Protein AF-A0A942IDX8-F1 (afdb_monomer_lite)

Structure (mmCIF, N/CA/C/O backbone):
data_AF-A0A942IDX8-F1
#
_entry.id   AF-A0A942IDX8-F1
#
loop_
_atom_site.group_PDB
_atom_site.id
_atom_site.type_symbol
_atom_site.label_atom_id
_atom_site.label_alt_id
_atom_site.label_comp_id
_atom_site.label_asym_id
_atom_site.label_entity_id
_atom_site.label_seq_id
_atom_site.pdbx_PDB_ins_code
_atom_site.Cartn_x
_atom_site.Cartn_y
_atom_site.Cartn_z
_atom_site.occupancy
_atom_site.B_iso_or_equiv
_atom_site.auth_seq_id
_atom_site.auth_comp_id
_atom_site.auth_asym_id
_atom_site.auth_atom_id
_atom_site.pdbx_PDB_model_num
ATOM 1 N N . SER A 1 1 ? 0.025 -10.299 9.422 1.00 82.50 1 SER A N 1
ATOM 2 C CA . SER A 1 1 ? 0.953 -9.167 9.184 1.00 82.50 1 SER A CA 1
ATOM 3 C C . SER A 1 1 ? 0.416 -8.338 8.017 1.00 82.50 1 SER A C 1
ATOM 5 O O . SER A 1 1 ? -0.472 -8.826 7.327 1.00 82.50 1 SER A O 1
ATOM 7 N N . PHE A 1 2 ? 0.899 -7.112 7.776 1.00 87.31 2 PHE A N 1
ATOM 8 C CA . PHE A 1 2 ? 0.564 -6.382 6.539 1.00 87.31 2 PHE A CA 1
ATOM 9 C C . PHE A 1 2 ? 0.988 -7.188 5.301 1.00 87.31 2 PHE A C 1
ATOM 11 O O . PHE A 1 2 ? 0.172 -7.387 4.410 1.00 87.31 2 PHE A O 1
ATOM 18 N N . HIS A 1 3 ? 2.204 -7.753 5.317 1.00 89.69 3 HIS A N 1
ATOM 19 C CA . HIS A 1 3 ? 2.752 -8.577 4.228 1.00 89.69 3 HIS A CA 1
ATOM 20 C C . HIS A 1 3 ? 1.817 -9.715 3.806 1.00 89.69 3 HIS A C 1
ATOM 22 O O . HIS A 1 3 ? 1.357 -9.732 2.675 1.00 89.69 3 HIS A O 1
ATOM 28 N N . SER A 1 4 ? 1.420 -10.573 4.750 1.00 93.25 4 SER A N 1
ATOM 29 C CA . SER A 1 4 ? 0.508 -11.690 4.463 1.00 93.25 4 SER A CA 1
ATOM 30 C C . SER A 1 4 ? -0.841 -11.248 3.886 1.00 93.25 4 SER A C 1
ATOM 32 O O . SER A 1 4 ? -1.509 -12.011 3.206 1.00 93.25 4 SER A O 1
ATOM 34 N N . THR A 1 5 ? -1.275 -10.031 4.216 1.00 94.19 5 THR A N 1
ATOM 35 C CA . THR A 1 5 ? -2.556 -9.495 3.754 1.00 94.19 5 THR A CA 1
ATOM 36 C C . THR A 1 5 ? -2.449 -9.004 2.317 1.00 94.19 5 THR A C 1
ATOM 38 O O . THR A 1 5 ? -3.274 -9.363 1.491 1.00 94.19 5 THR A O 1
ATOM 41 N N . VAL A 1 6 ? -1.422 -8.204 2.012 1.00 95.44 6 VAL A N 1
ATOM 42 C CA . VAL A 1 6 ? -1.216 -7.686 0.653 1.00 95.44 6 VAL A CA 1
ATOM 43 C C . VAL A 1 6 ? -0.828 -8.786 -0.332 1.00 95.44 6 VAL A C 1
ATOM 45 O O . VAL A 1 6 ? -1.209 -8.713 -1.493 1.00 95.44 6 VAL A O 1
ATOM 48 N N . GLU A 1 7 ? -0.124 -9.822 0.121 1.00 96.19 7 GLU A N 1
ATOM 49 C CA . GLU A 1 7 ? 0.124 -11.020 -0.686 1.00 96.19 7 GLU A CA 1
ATOM 50 C C . GLU A 1 7 ? -1.204 -11.665 -1.100 1.00 96.19 7 GLU A C 1
ATOM 52 O O . GLU A 1 7 ? -1.545 -11.646 -2.280 1.00 96.19 7 GLU A O 1
ATOM 57 N N . ALA A 1 8 ? -2.016 -12.084 -0.126 1.00 95.88 8 ALA A N 1
ATOM 58 C CA . ALA A 1 8 ? -3.252 -12.817 -0.387 1.00 95.88 8 ALA A CA 1
ATOM 59 C C . ALA A 1 8 ? -4.354 -11.997 -1.087 1.00 95.88 8 ALA A C 1
ATOM 61 O O . ALA A 1 8 ? -5.142 -12.551 -1.846 1.00 95.88 8 ALA A O 1
ATOM 62 N N . GLU A 1 9 ? -4.466 -10.695 -0.804 1.00 95.25 9 GLU A N 1
ATOM 63 C CA . GLU A 1 9 ? -5.568 -9.857 -1.304 1.00 95.25 9 GLU A CA 1
ATOM 64 C C . GLU A 1 9 ? -5.227 -9.093 -2.589 1.00 95.25 9 GLU A C 1
ATOM 66 O O . GLU A 1 9 ? -6.131 -8.567 -3.235 1.00 95.25 9 GLU A O 1
ATOM 71 N N . PHE A 1 10 ? -3.946 -8.992 -2.953 1.00 96.44 10 PHE A N 1
ATOM 72 C CA . PHE A 1 10 ? -3.518 -8.207 -4.108 1.00 96.44 10 PHE A CA 1
ATOM 73 C C . PHE A 1 10 ? -2.581 -8.992 -5.016 1.00 96.44 10 PHE A C 1
ATOM 75 O O . PHE A 1 10 ? -2.929 -9.241 -6.165 1.00 96.44 10 PHE A O 1
ATOM 82 N N . PHE A 1 11 ? -1.415 -9.409 -4.524 1.00 95.69 11 PHE A N 1
ATOM 83 C CA . PHE A 1 11 ? -0.413 -10.039 -5.388 1.00 95.69 11 PHE A CA 1
ATOM 84 C C . PHE A 1 11 ? -0.817 -11.431 -5.887 1.00 95.69 11 PHE A C 1
ATOM 86 O O . PHE A 1 11 ? -0.488 -11.770 -7.019 1.00 95.69 11 PHE A O 1
ATOM 93 N N . ASP A 1 12 ? -1.551 -12.202 -5.085 1.00 96.50 12 ASP A N 1
ATOM 94 C CA . ASP A 1 12 ? -2.001 -13.549 -5.457 1.00 96.50 12 ASP A CA 1
ATOM 95 C C . ASP A 1 12 ? -3.234 -13.533 -6.380 1.00 96.50 12 ASP A C 1
ATOM 97 O O . ASP A 1 12 ? -3.494 -14.508 -7.085 1.00 96.50 12 ASP A O 1
ATOM 101 N N . LEU A 1 13 ? -4.007 -12.439 -6.374 1.00 95.38 13 LEU A N 1
ATOM 102 C CA . LEU A 1 13 ? -5.282 -12.331 -7.096 1.00 95.38 13 LEU A CA 1
ATOM 103 C C . LEU A 1 13 ? -5.189 -11.511 -8.385 1.00 95.38 13 LEU A C 1
ATOM 105 O O . LEU A 1 13 ? -5.968 -11.738 -9.310 1.00 95.38 13 LEU A O 1
ATOM 109 N N . GLU A 1 14 ? -4.269 -10.551 -8.453 1.00 95.19 14 GLU A N 1
ATOM 110 C CA . GLU A 1 14 ? -4.154 -9.632 -9.581 1.00 95.19 14 GLU A CA 1
ATOM 111 C C . GLU A 1 14 ? -3.050 -10.051 -10.555 1.00 95.19 14 GLU A C 1
ATOM 113 O O . GLU A 1 14 ? -1.916 -10.333 -10.174 1.00 95.19 14 GLU A O 1
ATOM 118 N N . SER A 1 15 ? -3.361 -10.002 -11.851 1.00 95.44 15 SER A N 1
ATOM 119 C CA . SER A 1 15 ? -2.353 -10.010 -12.911 1.00 95.44 15 SER A CA 1
ATOM 120 C C . SER A 1 15 ? -1.902 -8.585 -13.242 1.00 95.44 15 SER A C 1
ATOM 122 O O . SER A 1 15 ? -2.659 -7.623 -13.077 1.00 95.44 15 SER A O 1
ATOM 124 N N . PHE A 1 16 ? -0.674 -8.445 -13.745 1.00 94.62 16 PHE A N 1
ATOM 125 C CA . PHE A 1 16 ? -0.118 -7.154 -14.150 1.00 94.62 16 PHE A CA 1
ATOM 126 C C . PHE A 1 16 ? 0.419 -7.225 -15.575 1.00 94.62 16 PHE A C 1
ATOM 128 O O . PHE A 1 16 ? 1.416 -7.896 -15.840 1.00 94.62 16 PHE A O 1
ATOM 135 N N . ASP A 1 17 ? -0.213 -6.484 -16.476 1.00 92.81 17 ASP A N 1
ATOM 136 C CA . ASP A 1 17 ? 0.114 -6.490 -17.905 1.00 92.81 17 ASP A CA 1
ATOM 137 C C . ASP A 1 17 ? 1.177 -5.440 -18.250 1.00 92.81 17 ASP A C 1
ATOM 139 O O . ASP A 1 17 ? 1.840 -5.500 -19.287 1.00 92.81 17 ASP A O 1
ATOM 143 N N . SER A 1 18 ? 1.352 -4.433 -17.389 1.00 92.38 18 SER A N 1
ATOM 144 C CA . SER A 1 18 ? 2.397 -3.423 -17.556 1.00 92.38 18 SER A CA 1
ATOM 145 C C . SER A 1 18 ? 2.773 -2.746 -16.243 1.00 92.38 18 SER A C 1
ATOM 147 O O . SER A 1 18 ? 1.975 -2.662 -15.313 1.00 92.38 18 SER A O 1
ATOM 149 N N . ARG A 1 19 ? 3.966 -2.137 -16.200 1.00 90.75 19 ARG A N 1
ATOM 150 C CA . ARG A 1 19 ? 4.408 -1.318 -15.055 1.00 90.75 19 ARG A CA 1
ATOM 151 C C . ARG A 1 19 ? 3.426 -0.181 -14.743 1.00 90.75 19 ARG A C 1
ATOM 153 O O . ARG A 1 19 ? 3.139 0.087 -13.582 1.00 90.75 19 ARG A O 1
ATOM 160 N N . LYS A 1 20 ? 2.882 0.479 -15.772 1.00 91.69 20 LYS A N 1
ATOM 161 C CA . LYS A 1 20 ? 1.891 1.557 -15.601 1.00 91.69 20 LYS A CA 1
ATOM 162 C C . LYS A 1 20 ? 0.614 1.040 -14.939 1.00 91.69 20 LYS A C 1
ATOM 164 O O . LYS A 1 20 ? 0.060 1.691 -14.057 1.00 91.69 20 LYS A O 1
ATOM 169 N N . GLU A 1 21 ? 0.141 -0.114 -15.390 1.00 95.44 21 GLU A N 1
ATOM 170 C CA . GLU A 1 21 ? -1.083 -0.732 -14.893 1.00 95.44 21 GLU A CA 1
ATOM 171 C C . GLU A 1 21 ? -0.902 -1.280 -13.470 1.00 95.44 21 GLU A C 1
ATOM 173 O O . GLU A 1 21 ? -1.753 -1.011 -12.622 1.00 95.44 21 GLU A O 1
ATOM 178 N N . PHE A 1 22 ? 0.261 -1.864 -13.168 1.00 95.44 22 PHE A N 1
ATOM 179 C CA . PHE A 1 22 ? 0.694 -2.201 -11.812 1.00 95.44 22 PHE A CA 1
ATOM 180 C C . PHE A 1 22 ? 0.571 -1.011 -10.852 1.00 95.44 22 PHE A C 1
ATOM 182 O O . PHE A 1 22 ? -0.168 -1.090 -9.874 1.00 95.44 22 PHE A O 1
ATOM 189 N N . PHE A 1 23 ? 1.212 0.127 -11.145 1.00 95.94 23 PHE A N 1
ATOM 190 C CA . PHE A 1 23 ? 1.157 1.295 -10.253 1.00 95.94 23 PHE A CA 1
ATOM 191 C C . PHE A 1 23 ? -0.266 1.837 -10.068 1.00 95.94 23 PHE A C 1
ATOM 193 O O . PHE A 1 23 ? -0.634 2.243 -8.965 1.00 95.94 23 PHE A O 1
ATOM 200 N N . ARG A 1 24 ? -1.099 1.791 -11.116 1.00 96.19 24 ARG A N 1
ATOM 201 C CA . ARG A 1 24 ? -2.516 2.168 -11.020 1.00 96.19 24 ARG A CA 1
ATOM 202 C C . ARG A 1 24 ? -3.283 1.242 -10.070 1.00 96.19 24 ARG A C 1
ATOM 204 O O . ARG A 1 24 ? -4.060 1.728 -9.251 1.00 96.19 24 ARG A O 1
ATOM 211 N N . LYS A 1 25 ? -3.066 -0.072 -10.169 1.00 97.62 25 LYS A N 1
ATOM 212 C CA . LYS A 1 25 ? -3.685 -1.068 -9.285 1.00 97.62 25 LYS A CA 1
ATOM 213 C C . LYS A 1 25 ? -3.195 -0.932 -7.844 1.00 97.62 25 LYS A C 1
ATOM 215 O O . LYS A 1 25 ? -4.018 -0.940 -6.937 1.00 97.62 25 LYS A O 1
ATOM 220 N N . VAL A 1 26 ? -1.898 -0.700 -7.627 1.00 96.81 26 VAL A N 1
ATOM 221 C CA . VAL A 1 26 ? -1.341 -0.456 -6.284 1.00 96.81 26 VAL A CA 1
ATOM 222 C C . VAL A 1 26 ? -1.963 0.791 -5.653 1.00 96.81 26 VAL A C 1
ATOM 224 O O . VAL A 1 26 ? -2.324 0.756 -4.480 1.00 96.81 26 VAL A O 1
ATOM 227 N N . GLN A 1 27 ? -2.155 1.875 -6.416 1.00 97.19 27 GLN A N 1
ATOM 228 C CA . GLN A 1 27 ? -2.822 3.080 -5.908 1.00 97.19 27 GLN A CA 1
ATOM 229 C C . GLN A 1 27 ? -4.266 2.798 -5.479 1.00 97.19 27 GLN A C 1
ATOM 231 O O . GLN A 1 27 ? -4.692 3.249 -4.414 1.00 97.19 27 GLN A O 1
ATOM 236 N N . ALA A 1 28 ? -5.009 2.036 -6.286 1.00 96.88 28 ALA A N 1
ATOM 237 C CA . ALA A 1 28 ? -6.372 1.632 -5.957 1.00 96.88 28 ALA A CA 1
ATOM 238 C C . ALA A 1 28 ? -6.413 0.724 -4.717 1.00 96.88 28 ALA A C 1
ATOM 240 O O . ALA A 1 28 ? -7.244 0.932 -3.834 1.00 96.88 28 ALA A O 1
ATOM 241 N N . TYR A 1 29 ? -5.487 -0.233 -4.612 1.00 97.06 29 TYR A N 1
ATOM 242 C CA . TYR A 1 29 ? -5.385 -1.118 -3.456 1.00 97.06 29 TYR A CA 1
ATOM 243 C C . TYR A 1 29 ? -5.019 -0.356 -2.180 1.00 97.06 29 TYR A C 1
ATOM 245 O O . TYR A 1 29 ? -5.636 -0.584 -1.146 1.00 97.06 29 TYR A O 1
ATOM 253 N N . GLN A 1 30 ? -4.083 0.598 -2.237 1.00 96.19 30 GLN A N 1
ATOM 254 C CA . GLN A 1 30 ? -3.749 1.450 -1.091 1.00 96.19 30 GLN A CA 1
ATOM 255 C C . GLN A 1 30 ? -4.981 2.225 -0.600 1.00 96.19 30 GLN A C 1
ATOM 257 O O . GLN A 1 30 ? -5.243 2.273 0.603 1.00 96.19 30 GLN A O 1
ATOM 262 N N . TYR A 1 31 ? -5.768 2.781 -1.527 1.00 96.69 31 TYR A N 1
ATOM 263 C CA . TYR A 1 31 ? -7.011 3.466 -1.190 1.00 96.69 31 TYR A CA 1
ATOM 264 C C . TYR A 1 31 ? -8.020 2.508 -0.537 1.00 96.69 31 TYR A C 1
ATOM 266 O O . TYR A 1 31 ? -8.518 2.772 0.558 1.00 96.69 31 TYR A O 1
ATOM 274 N N . PHE A 1 32 ? -8.276 1.352 -1.152 1.00 96.44 32 PHE A N 1
ATOM 275 C CA . PHE A 1 32 ? -9.143 0.324 -0.575 1.00 96.44 32 PHE A CA 1
ATOM 276 C C . PHE A 1 32 ? -8.688 -0.079 0.835 1.00 96.44 32 PHE A C 1
ATOM 278 O O . PHE A 1 32 ? -9.489 -0.069 1.771 1.00 96.44 32 PHE A O 1
ATOM 285 N N . TYR A 1 33 ? -7.398 -0.363 1.008 1.00 96.12 33 TYR A N 1
ATOM 286 C CA . TYR A 1 33 ? -6.822 -0.814 2.268 1.00 96.12 33 TYR A CA 1
ATOM 287 C C . TYR A 1 33 ? -6.994 0.222 3.384 1.00 96.12 33 TYR A C 1
ATOM 289 O O . TYR A 1 33 ? -7.353 -0.134 4.505 1.00 96.12 33 TYR A O 1
ATOM 297 N N . ASN A 1 34 ? -6.770 1.503 3.083 1.00 96.50 34 ASN A N 1
ATOM 298 C CA . ASN A 1 34 ? -6.796 2.570 4.082 1.00 96.50 34 ASN A CA 1
ATOM 299 C C . ASN A 1 34 ? -8.210 3.045 4.439 1.00 96.50 34 ASN A C 1
ATOM 301 O O . ASN A 1 34 ? -8.468 3.382 5.599 1.00 96.50 34 ASN A O 1
ATOM 305 N N . PHE A 1 35 ? -9.121 3.071 3.464 1.00 97.19 35 PHE A N 1
ATOM 306 C CA . PHE A 1 35 ? -10.426 3.717 3.616 1.00 97.19 35 PHE A CA 1
ATOM 307 C C . PHE A 1 35 ? -11.596 2.739 3.746 1.00 97.19 35 PHE A C 1
ATOM 309 O O . PHE A 1 35 ? -12.593 3.086 4.375 1.00 97.19 35 PHE A O 1
ATOM 316 N N . VAL A 1 36 ? -11.487 1.530 3.187 1.00 96.81 36 VAL A N 1
ATOM 317 C CA . VAL A 1 36 ? -12.626 0.605 3.039 1.00 96.81 36 VAL A CA 1
ATOM 318 C C . VAL A 1 36 ? -12.403 -0.711 3.779 1.00 96.81 36 VAL A C 1
ATOM 320 O O . VAL A 1 36 ? -13.329 -1.233 4.396 1.00 96.81 36 VAL A O 1
ATOM 323 N N . ARG A 1 37 ? -11.186 -1.259 3.739 1.00 95.69 37 ARG A N 1
ATOM 324 C CA . ARG A 1 37 ? -10.891 -2.596 4.255 1.00 95.69 37 ARG A CA 1
ATOM 325 C C . ARG A 1 37 ? -11.054 -2.665 5.784 1.00 95.69 37 ARG A C 1
ATOM 327 O O . ARG A 1 37 ? -10.295 -2.007 6.504 1.00 95.69 37 ARG A O 1
ATOM 334 N N . PRO A 1 38 ? -11.956 -3.510 6.315 1.00 94.69 38 PRO A N 1
ATOM 335 C CA . PRO A 1 38 ? -12.056 -3.724 7.751 1.00 94.69 38 PRO A CA 1
ATOM 336 C C . PRO A 1 38 ? -10.850 -4.520 8.259 1.00 94.69 38 PRO A C 1
ATOM 338 O O . PRO A 1 38 ? -10.465 -5.549 7.703 1.00 94.69 38 PRO A O 1
ATOM 341 N N . ASN A 1 39 ? -10.261 -4.078 9.366 1.00 92.69 39 ASN A N 1
ATOM 342 C CA . ASN A 1 39 ? -9.236 -4.834 10.065 1.00 92.69 39 ASN A CA 1
ATOM 343 C C . ASN A 1 39 ? -9.856 -5.567 11.260 1.00 92.69 39 ASN A C 1
ATOM 345 O O . ASN A 1 39 ? -9.988 -5.012 12.349 1.00 92.69 39 ASN A O 1
ATOM 349 N N . PHE A 1 40 ? -10.21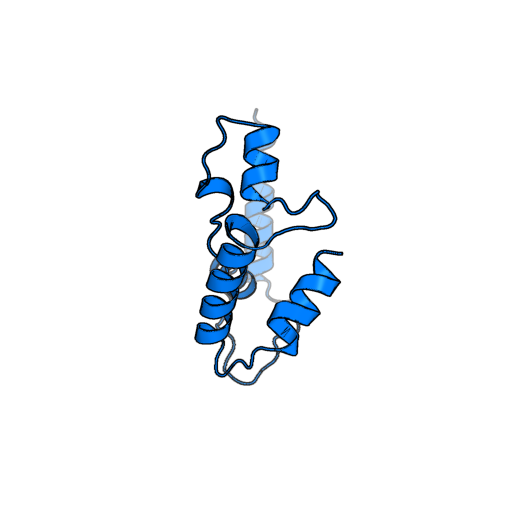4 -6.841 11.083 1.00 90.12 40 PHE A N 1
ATOM 350 C CA . PHE A 1 40 ? -10.854 -7.637 12.140 1.00 90.12 40 PHE A CA 1
ATOM 351 C C . PHE A 1 40 ? -9.965 -7.857 13.372 1.00 90.12 40 PHE A C 1
ATOM 353 O O . PHE A 1 40 ? -10.481 -7.922 14.484 1.00 90.12 40 PHE A O 1
ATOM 360 N N . SER A 1 41 ? -8.634 -7.835 13.221 1.00 89.25 41 SER A N 1
ATOM 361 C CA . SER A 1 41 ? -7.712 -7.824 14.374 1.00 89.25 41 SER A CA 1
ATOM 362 C C . SER A 1 41 ? -7.766 -6.518 15.187 1.00 89.25 41 SER A C 1
ATOM 364 O O . SER A 1 41 ? -7.220 -6.436 16.285 1.00 89.25 41 SER A O 1
ATOM 366 N N . LYS A 1 42 ? -8.429 -5.489 14.647 1.00 91.50 42 LYS A N 1
ATOM 367 C CA . LYS A 1 42 ? -8.655 -4.162 15.232 1.00 91.50 42 LYS A CA 1
ATOM 368 C C . LYS A 1 42 ? -10.154 -3.848 15.296 1.00 91.50 42 LYS A C 1
ATOM 370 O O . LYS A 1 42 ? -10.587 -2.763 14.920 1.00 91.50 42 LYS A O 1
ATOM 375 N N . ALA A 1 43 ? -10.945 -4.821 15.755 1.00 94.38 43 ALA A N 1
ATOM 376 C CA . ALA A 1 43 ? -12.393 -4.697 15.948 1.00 94.38 43 ALA A CA 1
ATOM 377 C C . ALA A 1 43 ? -13.190 -4.358 14.670 1.00 94.38 43 ALA A C 1
ATOM 379 O O . ALA A 1 43 ? -14.250 -3.745 14.741 1.00 94.38 43 ALA A O 1
ATOM 380 N N . GLY A 1 44 ? -12.681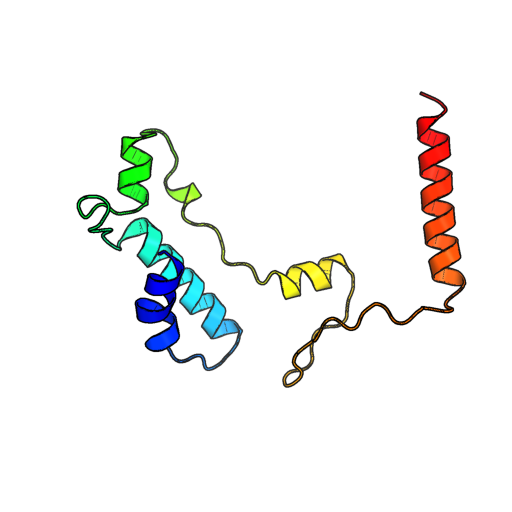 -4.745 13.496 1.00 95.31 44 GLY A N 1
ATOM 381 C CA . GLY A 1 44 ? -13.356 -4.525 12.213 1.00 95.31 44 GLY A CA 1
ATOM 382 C C . GLY A 1 44 ? -13.255 -3.092 11.689 1.00 95.31 44 GLY A C 1
ATOM 383 O O . GLY A 1 44 ? -13.935 -2.757 10.726 1.00 95.31 44 GLY A O 1
ATOM 384 N N . LYS A 1 45 ? -12.405 -2.254 12.292 1.00 97.25 45 LYS A N 1
ATOM 385 C CA . LYS A 1 45 ? -12.235 -0.852 11.901 1.00 97.25 45 LYS A CA 1
ATOM 386 C C . LYS A 1 45 ? -11.292 -0.707 10.712 1.00 97.25 45 LYS A C 1
ATOM 388 O O . LYS A 1 45 ? -10.335 -1.474 10.581 1.00 97.25 45 LYS A O 1
ATOM 393 N N . THR A 1 46 ? -11.529 0.289 9.869 1.00 96.94 46 THR A N 1
ATOM 394 C CA . THR A 1 46 ? -10.589 0.672 8.808 1.00 96.94 46 THR A CA 1
ATOM 395 C C . THR A 1 46 ? -9.397 1.434 9.397 1.00 96.94 46 THR A C 1
ATOM 397 O O . THR A 1 46 ? -9.510 2.010 10.486 1.00 96.94 46 THR A O 1
ATOM 400 N N . PRO A 1 47 ? -8.241 1.484 8.710 1.00 95.75 47 PRO A N 1
ATOM 401 C CA . PRO A 1 47 ? -7.124 2.325 9.138 1.00 95.75 47 PRO A CA 1
ATOM 402 C C . PRO A 1 47 ? -7.515 3.790 9.372 1.00 95.75 47 PRO A C 1
ATOM 404 O O . PRO A 1 47 ? -7.085 4.371 10.368 1.00 95.75 47 PRO A O 1
ATOM 407 N N . LEU A 1 48 ? -8.381 4.364 8.525 1.00 97.00 48 LEU A N 1
ATOM 408 C CA . LEU A 1 48 ? -8.921 5.709 8.744 1.00 97.00 48 LEU A CA 1
ATOM 409 C C . LEU A 1 48 ? -9.679 5.819 10.070 1.00 97.00 48 LEU A C 1
ATOM 411 O O . LEU A 1 48 ? -9.425 6.743 10.836 1.00 97.00 48 LEU A O 1
ATOM 415 N N . GLN A 1 49 ? -10.583 4.883 10.360 1.00 97.38 49 GLN A N 1
ATOM 416 C CA . GLN A 1 49 ? -11.343 4.901 11.613 1.00 97.38 49 GLN A CA 1
ATOM 417 C C . GLN A 1 49 ? -10.419 4.814 12.830 1.00 97.38 49 GLN A C 1
ATOM 419 O O . GLN A 1 49 ? -10.596 5.566 13.781 1.00 97.38 49 GLN A O 1
ATOM 424 N N . ILE A 1 50 ? -9.393 3.961 12.775 1.00 96.50 50 ILE A N 1
ATOM 425 C CA . ILE A 1 50 ? -8.401 3.833 13.852 1.00 96.50 50 ILE A CA 1
ATOM 426 C C . ILE A 1 50 ? -7.673 5.165 14.086 1.00 96.50 50 ILE A C 1
ATOM 428 O O . ILE A 1 50 ? -7.495 5.576 15.230 1.00 96.50 50 ILE A O 1
ATOM 432 N N . ILE A 1 51 ? -7.268 5.854 13.015 1.00 95.94 51 ILE A N 1
ATOM 433 C CA . ILE A 1 51 ? -6.586 7.149 13.128 1.00 95.94 51 ILE A CA 1
ATOM 434 C C . ILE A 1 51 ? -7.520 8.228 13.662 1.00 95.94 51 ILE A C 1
ATOM 436 O O . ILE A 1 51 ? -7.093 8.999 14.509 1.00 95.94 51 ILE A O 1
ATOM 440 N N . LEU A 1 52 ? -8.770 8.290 13.205 1.00 96.62 52 LEU A N 1
ATOM 441 C CA . LEU A 1 52 ? -9.720 9.302 13.671 1.00 96.62 52 LEU A CA 1
ATOM 442 C C . LEU A 1 52 ? -10.152 9.082 15.125 1.00 96.62 52 LEU A C 1
ATOM 444 O O . LEU A 1 52 ? -10.493 10.042 15.806 1.00 96.62 52 LEU A O 1
ATOM 448 N N . GLU A 1 53 ? -10.106 7.849 15.626 1.00 96.69 53 GLU A N 1
ATOM 449 C CA . GLU A 1 53 ? -10.326 7.570 17.049 1.00 96.69 53 GLU A CA 1
ATOM 450 C C . GLU A 1 53 ? -9.166 8.049 17.930 1.00 96.69 53 GLU A C 1
ATOM 452 O O . GLU A 1 53 ? -9.403 8.594 19.004 1.00 96.69 53 GLU A O 1
ATOM 457 N N . ASP A 1 54 ? -7.922 7.872 17.477 1.00 95.81 54 ASP A N 1
ATOM 458 C CA . ASP A 1 54 ? -6.715 8.307 18.200 1.00 95.81 54 ASP A CA 1
ATOM 459 C C . ASP A 1 54 ? -6.453 9.818 18.043 1.00 95.81 54 ASP A C 1
ATOM 461 O O . ASP A 1 54 ? -6.047 10.509 18.978 1.00 95.81 54 ASP A O 1
ATOM 465 N N . ARG A 1 55 ? -6.695 10.354 16.843 1.00 97.00 55 ARG A N 1
ATOM 466 C CA . ARG A 1 55 ? -6.475 11.751 16.445 1.00 97.00 55 ARG A CA 1
ATOM 467 C C . ARG A 1 55 ? -7.647 12.265 15.592 1.00 97.00 55 ARG A C 1
ATOM 469 O O . ARG A 1 55 ? -7.543 1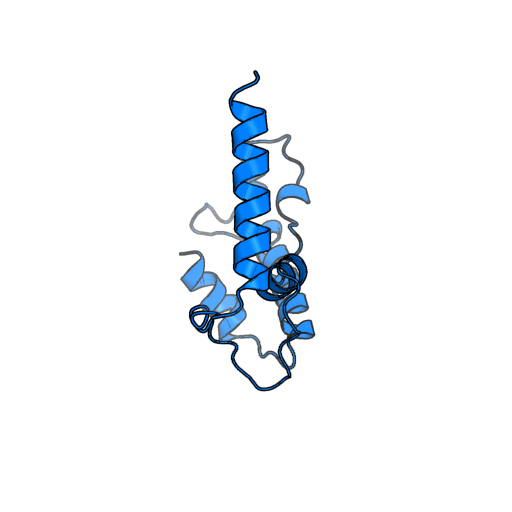2.319 14.364 1.00 97.00 55 ARG A O 1
ATOM 476 N N . PRO A 1 56 ? -8.733 12.744 16.225 1.00 96.56 56 PRO A N 1
ATOM 477 C CA . PRO A 1 56 ? -9.959 13.162 15.530 1.00 96.56 56 PRO A CA 1
ATOM 478 C C . PRO A 1 56 ? -9.794 14.293 14.507 1.00 96.56 56 PRO A C 1
ATOM 480 O O . PRO A 1 56 ? -10.621 14.441 13.614 1.00 96.56 56 PRO A O 1
ATOM 483 N N . TYR A 1 57 ? -8.735 15.097 14.631 1.00 96.88 57 TYR A N 1
ATOM 484 C CA . TYR A 1 57 ? -8.474 16.248 13.761 1.00 96.88 57 TYR A CA 1
ATOM 485 C C . TYR A 1 57 ? -7.484 15.950 12.627 1.00 96.88 57 TYR A C 1
ATOM 487 O O . TYR A 1 57 ? -7.108 16.855 11.883 1.00 96.88 57 TYR A O 1
ATOM 495 N N . THR A 1 58 ? -7.012 14.707 12.496 1.00 95.56 58 THR A N 1
ATOM 496 C CA . THR A 1 58 ? -6.127 14.326 11.394 1.00 95.56 58 THR A CA 1
ATOM 497 C C . THR A 1 58 ? -6.898 14.340 10.075 1.00 95.56 58 THR A C 1
ATOM 499 O O . THR A 1 58 ? -7.914 13.664 9.936 1.00 95.56 58 THR A O 1
ATOM 502 N N . SER A 1 59 ? -6.396 15.091 9.088 1.00 95.44 59 SER A N 1
ATOM 503 C CA . SER A 1 59 ? -6.962 15.075 7.735 1.00 95.44 59 SER A CA 1
ATOM 504 C C . SER A 1 59 ? -6.903 13.653 7.161 1.00 95.44 59 SER A C 1
ATOM 506 O O . SER A 1 59 ? -5.819 13.067 7.155 1.00 95.44 59 SER A O 1
ATOM 508 N N . PRO A 1 60 ? -8.004 13.094 6.624 1.00 93.00 60 PRO A N 1
ATOM 509 C CA . PRO A 1 60 ? -7.989 11.783 5.973 1.00 93.00 60 PRO A CA 1
ATOM 510 C C . PRO A 1 60 ? -6.994 11.683 4.808 1.00 93.00 60 PRO A C 1
ATOM 512 O O . PRO A 1 60 ? -6.534 10.591 4.479 1.00 93.00 60 PRO A O 1
ATOM 515 N N . GLU A 1 61 ? -6.622 12.813 4.202 1.00 92.88 61 GLU A N 1
ATOM 516 C CA . GLU A 1 61 ? -5.669 12.877 3.089 1.00 92.88 61 GLU A CA 1
ATOM 517 C C . GLU A 1 61 ? -4.285 12.326 3.444 1.00 92.88 61 GLU A C 1
ATOM 519 O O . GLU A 1 61 ? -3.577 11.861 2.554 1.00 92.88 61 GLU A O 1
ATOM 524 N N . VAL A 1 62 ? -3.910 12.288 4.730 1.00 92.44 62 VAL A N 1
ATOM 525 C CA . VAL A 1 62 ? -2.626 11.703 5.160 1.00 92.44 62 VAL A CA 1
ATOM 526 C C . VAL A 1 62 ? -2.508 10.215 4.819 1.00 92.44 62 VAL A C 1
ATOM 528 O O . VAL A 1 62 ? -1.402 9.685 4.755 1.00 92.44 62 VAL A O 1
ATOM 531 N N . LEU A 1 63 ? -3.640 9.539 4.598 1.00 93.81 63 LEU A N 1
ATOM 532 C CA . LEU A 1 63 ? -3.696 8.142 4.178 1.00 93.81 63 LEU A CA 1
ATOM 533 C C . LEU A 1 63 ? -3.736 7.958 2.657 1.00 93.81 63 LEU A C 1
ATOM 535 O O . LEU A 1 63 ? -3.613 6.828 2.185 1.00 93.81 63 LEU A O 1
ATOM 539 N N . ASN A 1 64 ? -3.912 9.028 1.883 1.00 92.12 64 ASN A N 1
ATOM 540 C CA . ASN A 1 64 ? -3.974 8.976 0.425 1.00 92.12 64 ASN A CA 1
ATOM 541 C C . ASN A 1 64 ? -2.626 9.373 -0.187 1.00 92.12 64 ASN A C 1
ATOM 543 O O . ASN A 1 64 ? -2.512 10.369 -0.905 1.00 92.12 64 ASN A O 1
ATOM 547 N N . PHE A 1 65 ? -1.580 8.620 0.151 1.00 91.50 65 PHE A N 1
ATOM 548 C CA . PHE A 1 65 ? -0.239 8.934 -0.320 1.00 91.50 65 PHE A CA 1
ATOM 549 C C . PHE A 1 65 ? -0.048 8.438 -1.758 1.00 91.50 65 PHE A C 1
ATOM 551 O O . PHE A 1 65 ? -0.210 7.241 -2.005 1.00 91.50 65 PHE A O 1
ATOM 558 N N . PRO A 1 66 ? 0.339 9.300 -2.711 1.00 93.06 66 PRO A N 1
ATOM 559 C CA . PRO A 1 66 ? 0.574 8.860 -4.078 1.00 93.06 66 PRO A CA 1
ATOM 560 C C . PRO A 1 66 ? 1.614 7.736 -4.120 1.00 93.06 66 PRO A C 1
ATOM 562 O O . PRO A 1 66 ? 2.662 7.799 -3.473 1.00 93.06 66 PRO A O 1
ATOM 565 N N . VAL A 1 67 ? 1.313 6.684 -4.877 1.00 94.56 67 VAL A N 1
ATOM 566 C CA . VAL A 1 67 ? 2.244 5.572 -5.065 1.00 94.56 67 VAL A CA 1
ATOM 567 C C . VAL A 1 67 ? 3.365 6.030 -5.988 1.00 94.56 67 VAL A C 1
ATOM 569 O O . VAL A 1 67 ? 3.131 6.406 -7.137 1.00 94.56 67 VAL A O 1
ATOM 572 N N . TYR A 1 68 ? 4.594 5.970 -5.482 1.00 92.12 68 TYR A N 1
ATOM 573 C CA . TYR A 1 68 ? 5.780 6.380 -6.217 1.00 92.12 68 TYR A CA 1
ATOM 574 C C . TYR A 1 68 ? 6.618 5.196 -6.676 1.00 92.12 68 TYR A C 1
ATOM 576 O O . TYR A 1 68 ? 6.865 4.243 -5.938 1.00 92.12 68 TYR A O 1
ATOM 584 N N . ASP A 1 69 ? 7.137 5.327 -7.890 1.00 91.38 69 ASP A N 1
ATOM 585 C CA . ASP A 1 69 ? 8.208 4.490 -8.402 1.00 91.38 69 ASP A CA 1
ATOM 586 C C . ASP A 1 69 ? 9.551 4.993 -7.854 1.00 91.38 69 ASP A C 1
ATOM 588 O O . ASP A 1 69 ? 10.158 5.921 -8.397 1.00 91.38 69 ASP A O 1
ATOM 592 N N . LEU A 1 70 ? 9.996 4.408 -6.739 1.00 90.62 70 LEU A N 1
ATOM 593 C CA . LEU A 1 70 ? 11.231 4.829 -6.074 1.00 90.62 70 LEU A CA 1
ATOM 594 C C . LEU A 1 70 ? 12.467 4.635 -6.959 1.00 90.62 70 LEU A C 1
ATOM 596 O O . LEU A 1 70 ? 13.376 5.460 -6.897 1.00 90.62 70 LEU A O 1
ATOM 600 N N . ASP A 1 71 ? 12.487 3.615 -7.820 1.00 87.38 71 ASP A N 1
ATOM 601 C CA . ASP A 1 71 ? 13.597 3.388 -8.749 1.00 87.38 71 ASP A CA 1
ATOM 602 C C . ASP A 1 71 ? 13.651 4.481 -9.814 1.00 87.38 71 ASP A C 1
ATOM 604 O O . ASP A 1 71 ? 14.726 5.001 -10.126 1.00 87.38 71 ASP A O 1
ATOM 608 N N . ALA A 1 72 ? 12.497 4.857 -10.372 1.00 87.19 72 ALA A N 1
ATOM 609 C CA . ALA A 1 72 ? 12.422 5.944 -11.343 1.00 87.19 72 ALA A CA 1
ATOM 610 C C . ALA A 1 72 ? 12.841 7.280 -10.713 1.00 87.19 72 ALA A C 1
ATOM 612 O O . ALA A 1 72 ? 13.659 7.997 -11.292 1.00 87.19 72 ALA A O 1
ATOM 613 N N . LEU A 1 73 ? 12.351 7.581 -9.505 1.00 91.12 73 LEU A N 1
ATOM 614 C CA . LEU A 1 73 ? 12.734 8.785 -8.762 1.00 91.12 73 LEU A CA 1
ATOM 615 C C . LEU A 1 73 ? 14.228 8.801 -8.432 1.00 91.12 73 LEU A C 1
ATOM 617 O O . LEU A 1 73 ? 14.889 9.828 -8.587 1.00 91.12 73 LEU A O 1
ATOM 621 N N . PHE A 1 74 ? 14.779 7.666 -8.002 1.00 89.88 74 PHE A N 1
ATOM 622 C CA . PHE A 1 74 ? 16.201 7.536 -7.714 1.00 89.88 74 PHE A CA 1
ATOM 623 C C . PHE A 1 74 ? 17.044 7.776 -8.969 1.00 89.88 74 PHE A C 1
ATOM 625 O O . PHE A 1 74 ? 17.993 8.555 -8.933 1.00 89.88 74 PHE A O 1
ATOM 632 N N . ARG A 1 75 ? 16.674 7.175 -10.104 1.00 87.69 75 ARG A N 1
ATOM 633 C CA . ARG A 1 75 ? 17.371 7.386 -11.381 1.00 87.69 75 ARG A CA 1
ATOM 634 C C . ARG A 1 75 ? 17.314 8.819 -11.847 1.00 87.69 75 ARG A C 1
ATOM 636 O O . ARG A 1 75 ? 18.342 9.347 -12.247 1.00 87.69 75 ARG A O 1
ATOM 643 N N . GLN A 1 76 ? 16.142 9.438 -11.766 1.00 88.69 76 GLN A N 1
ATOM 644 C CA . GLN A 1 76 ? 15.976 10.843 -12.102 1.00 88.69 76 GLN A CA 1
ATOM 645 C C . GLN A 1 76 ? 16.895 11.710 -11.237 1.00 88.69 76 GLN A C 1
ATOM 647 O O . GLN A 1 76 ? 17.617 12.551 -11.761 1.00 88.69 76 GLN A O 1
ATOM 652 N N . LYS A 1 77 ? 16.914 11.469 -9.920 1.00 91.56 77 LYS A N 1
ATOM 653 C CA . LYS A 1 77 ? 17.761 12.204 -8.973 1.00 91.56 77 LYS A CA 1
ATOM 654 C C . LYS A 1 77 ? 19.258 12.018 -9.237 1.00 91.56 77 LYS A C 1
ATOM 656 O O . LYS A 1 77 ? 20.036 12.923 -8.958 1.00 91.56 77 LYS A O 1
ATOM 661 N N . MET A 1 78 ? 19.650 10.849 -9.731 1.00 91.62 78 MET A N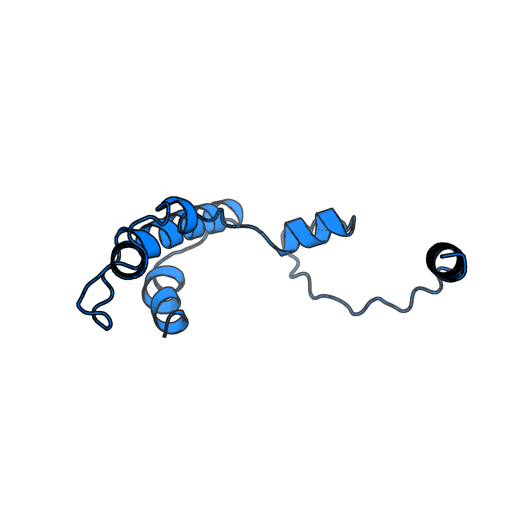 1
ATOM 662 C CA . MET A 1 78 ? 21.041 10.487 -10.000 1.00 91.62 78 MET A CA 1
ATOM 663 C C . MET A 1 78 ? 21.443 10.665 -11.472 1.00 91.62 78 MET A C 1
ATOM 665 O O . MET A 1 78 ? 22.539 10.251 -11.837 1.00 91.62 78 MET A O 1
ATOM 669 N N . GLU A 1 79 ? 20.565 11.229 -12.310 1.00 90.50 79 GLU A N 1
ATOM 670 C CA . GLU A 1 79 ? 20.776 11.411 -13.756 1.00 90.50 79 GLU A CA 1
ATOM 671 C C . GLU A 1 79 ? 21.159 10.102 -14.483 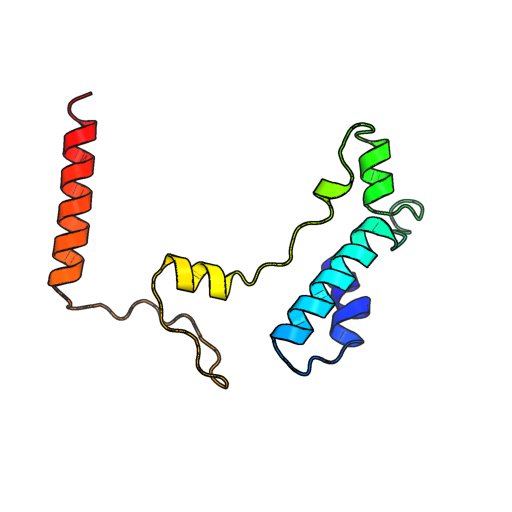1.00 90.50 79 GLU A C 1
ATOM 673 O O . GLU A 1 79 ? 21.937 10.079 -15.436 1.00 90.50 79 GLU A O 1
ATOM 678 N N . LEU A 1 80 ? 20.606 8.974 -14.025 1.00 84.56 80 LEU A N 1
ATOM 679 C CA . LEU A 1 80 ? 20.879 7.650 -14.583 1.00 84.56 80 LEU A CA 1
ATOM 680 C C . LEU A 1 80 ? 19.976 7.366 -15.794 1.00 84.56 80 LEU A C 1
ATOM 682 O O . LEU A 1 80 ? 18.808 7.766 -15.801 1.00 84.56 80 LEU A O 1
ATOM 686 N N . PRO A 1 81 ? 20.458 6.604 -16.794 1.00 80.69 81 PRO A N 1
ATOM 687 C CA . PRO A 1 81 ? 19.647 6.241 -17.947 1.00 80.69 81 PRO A CA 1
ATOM 688 C C . PRO A 1 81 ? 18.417 5.417 -17.541 1.00 80.69 81 PRO A C 1
ATOM 690 O O . PRO A 1 81 ? 18.432 4.649 -16.566 1.00 80.69 81 PRO A O 1
ATOM 693 N N . ALA A 1 82 ? 17.350 5.555 -18.330 1.00 71.81 82 ALA A N 1
ATOM 694 C CA . ALA A 1 82 ? 16.152 4.738 -18.194 1.00 71.81 82 ALA A CA 1
ATOM 695 C C . ALA A 1 82 ? 16.474 3.257 -18.449 1.00 71.81 82 ALA A C 1
ATOM 697 O O . ALA A 1 82 ? 17.290 2.920 -19.311 1.00 71.81 82 ALA A O 1
ATOM 698 N N . ILE A 1 83 ? 15.817 2.369 -17.702 1.00 70.81 83 ILE A N 1
ATOM 699 C CA . ILE A 1 83 ? 15.924 0.926 -17.929 1.00 70.81 83 ILE A CA 1
ATOM 700 C C . ILE A 1 83 ? 15.199 0.613 -19.239 1.00 70.81 83 ILE A C 1
ATOM 702 O O . ILE A 1 83 ? 14.032 0.975 -19.405 1.00 70.81 83 ILE A O 1
ATOM 706 N N . LYS A 1 84 ? 15.879 -0.053 -20.174 1.00 64.56 84 LYS A N 1
ATOM 707 C CA . LYS A 1 84 ? 15.222 -0.590 -21.369 1.00 64.56 84 LYS A CA 1
ATOM 708 C C . LYS A 1 84 ? 14.352 -1.778 -20.956 1.00 64.56 84 LYS A C 1
ATOM 710 O O . LYS A 1 84 ? 14.757 -2.600 -20.140 1.00 64.56 84 LYS A O 1
ATOM 715 N N . SER A 1 85 ? 13.145 -1.853 -21.501 1.00 55.44 85 SER A N 1
ATOM 716 C CA . SER A 1 85 ? 12.192 -2.936 -21.241 1.00 55.44 85 SER A CA 1
ATOM 717 C C . SER A 1 85 ? 12.831 -4.311 -21.479 1.00 55.44 85 SER A C 1
ATOM 719 O O . SER A 1 85 ? 13.279 -4.579 -22.591 1.00 55.44 85 SER A O 1
ATOM 721 N N . GLY A 1 86 ? 12.857 -5.156 -20.442 1.00 56.28 86 GLY A N 1
ATOM 722 C CA . GLY A 1 86 ? 13.396 -6.524 -20.481 1.00 56.28 86 GLY A CA 1
ATOM 723 C C . GLY A 1 86 ? 14.559 -6.785 -19.518 1.00 56.28 86 GLY A C 1
ATOM 724 O O . GLY A 1 86 ? 14.748 -7.927 -19.113 1.00 56.28 86 GLY A O 1
ATOM 725 N N . ASP A 1 87 ? 15.277 -5.746 -19.083 1.00 49.59 87 ASP A N 1
ATOM 726 C CA . ASP A 1 87 ? 16.402 -5.908 -18.158 1.00 49.59 87 ASP A CA 1
ATOM 727 C C . ASP A 1 87 ? 15.963 -5.709 -16.701 1.00 49.59 87 ASP A C 1
ATOM 729 O O . ASP A 1 87 ? 15.475 -4.642 -16.316 1.00 49.59 87 ASP A O 1
ATOM 733 N N . GLN A 1 88 ? 16.195 -6.713 -15.849 1.00 50.66 88 GLN A N 1
ATOM 734 C CA . GLN A 1 88 ? 16.255 -6.472 -14.409 1.00 50.66 88 GLN A CA 1
ATOM 735 C C . GLN A 1 88 ? 17.502 -5.634 -14.137 1.00 50.66 88 GLN A C 1
ATOM 737 O O . GLN A 1 88 ? 18.630 -6.116 -14.259 1.00 50.66 88 GLN A O 1
ATOM 742 N N . TYR A 1 89 ? 17.320 -4.366 -13.765 1.00 55.75 89 TYR A N 1
ATOM 743 C CA . TYR A 1 89 ? 18.442 -3.588 -13.266 1.00 55.75 89 TYR A CA 1
ATOM 744 C C . TYR A 1 89 ? 18.834 -4.106 -11.887 1.00 55.75 89 TYR A C 1
ATOM 746 O O . TYR A 1 89 ? 18.282 -3.710 -10.864 1.00 55.75 89 TYR A O 1
ATOM 754 N N . VAL A 1 90 ? 19.821 -4.988 -11.867 1.00 56.69 90 VAL A N 1
ATOM 755 C CA . VAL A 1 90 ? 20.598 -5.254 -10.666 1.00 56.69 90 VAL A CA 1
ATOM 756 C C . VAL A 1 90 ? 21.525 -4.059 -10.490 1.00 56.69 90 VAL A C 1
ATOM 758 O O . VAL A 1 90 ? 22.265 -3.712 -11.413 1.00 56.69 90 VAL A O 1
ATOM 761 N N . HIS A 1 91 ? 21.489 -3.418 -9.320 1.00 51.47 91 HIS A N 1
ATOM 762 C CA . HIS A 1 91 ? 22.511 -2.449 -8.938 1.00 51.47 91 HIS A CA 1
ATOM 763 C C . HIS A 1 91 ? 23.876 -3.138 -9.028 1.00 51.47 91 HIS A C 1
ATOM 765 O O . HIS A 1 91 ? 24.289 -3.849 -8.114 1.00 51.47 91 HIS A O 1
ATOM 771 N N . LYS A 1 92 ? 24.590 -2.948 -10.139 1.00 53.41 92 LYS A N 1
ATOM 772 C CA . LYS A 1 92 ? 26.017 -3.235 -10.159 1.00 53.41 92 LYS A CA 1
ATOM 773 C C . LYS A 1 92 ? 26.638 -2.260 -9.167 1.00 53.41 92 LYS A C 1
ATOM 775 O O . LYS A 1 92 ? 26.346 -1.061 -9.217 1.00 53.41 92 LYS A O 1
ATOM 780 N N . LEU A 1 93 ? 27.446 -2.784 -8.241 1.00 45.16 93 LEU A N 1
ATOM 781 C CA . LEU A 1 93 ? 28.365 -1.952 -7.467 1.00 45.16 93 LEU A CA 1
ATOM 782 C C . LEU A 1 93 ? 29.034 -0.993 -8.455 1.00 45.16 93 LEU A C 1
ATOM 784 O O . LEU A 1 93 ? 29.364 -1.453 -9.552 1.00 45.16 93 LEU A O 1
ATOM 788 N N . PRO A 1 94 ? 29.185 0.302 -8.122 1.00 48.16 94 PRO A N 1
ATOM 789 C CA . PRO A 1 94 ? 29.846 1.231 -9.022 1.00 48.16 94 PRO A CA 1
ATOM 790 C C . PRO A 1 94 ? 31.164 0.591 -9.445 1.00 48.16 94 PRO A C 1
ATOM 792 O O . PRO A 1 94 ? 32.034 0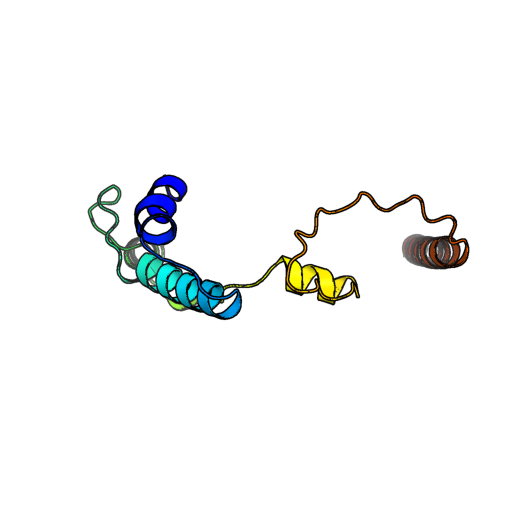.337 -8.607 1.00 48.16 94 PRO A O 1
ATOM 795 N N . GLU A 1 95 ? 31.272 0.240 -10.730 1.00 54.22 95 GLU A N 1
ATOM 796 C CA . GLU A 1 95 ? 32.541 -0.216 -11.269 1.00 54.22 95 GLU A CA 1
ATOM 797 C C . GLU A 1 95 ? 33.528 0.891 -10.953 1.00 54.22 95 GLU A C 1
ATOM 799 O O . GLU A 1 95 ? 33.200 2.069 -11.104 1.00 54.22 95 GLU A O 1
ATOM 804 N N . LYS A 1 96 ? 34.686 0.511 -10.412 1.00 47.03 96 LYS A N 1
ATOM 805 C CA . LYS A 1 96 ? 35.720 1.434 -9.957 1.00 47.03 96 LYS A CA 1
ATOM 806 C C . LYS A 1 96 ? 36.031 2.382 -11.116 1.00 47.03 96 LYS A C 1
ATOM 808 O O . LYS A 1 96 ? 36.785 2.042 -12.023 1.00 47.03 96 LYS A O 1
ATOM 813 N N . THR A 1 97 ? 35.392 3.547 -11.140 1.00 46.47 97 THR A N 1
ATOM 814 C CA . THR A 1 97 ? 35.544 4.482 -12.242 1.00 46.47 97 THR A CA 1
ATOM 815 C C . THR A 1 97 ? 36.940 5.057 -12.112 1.00 46.47 97 THR A C 1
ATOM 817 O O . THR A 1 97 ? 37.180 5.932 -11.279 1.00 46.47 97 THR A O 1
ATOM 820 N N . ASN A 1 98 ? 37.851 4.616 -12.982 1.00 49.19 98 ASN A N 1
ATOM 821 C CA . ASN A 1 98 ? 39.125 5.287 -13.262 1.00 49.19 98 ASN A CA 1
ATOM 822 C C . ASN A 1 98 ? 38.904 6.641 -13.971 1.00 49.19 98 ASN A C 1
ATOM 824 O O . ASN A 1 98 ? 39.771 7.133 -14.688 1.00 49.19 98 ASN A O 1
ATOM 828 N N . ASN A 1 99 ? 37.721 7.243 -13.819 1.00 50.19 99 ASN A N 1
ATOM 829 C CA . ASN A 1 99 ? 37.377 8.499 -14.444 1.00 50.19 99 ASN A CA 1
ATOM 830 C C . ASN A 1 99 ? 37.846 9.634 -13.531 1.00 50.19 99 ASN A C 1
ATOM 832 O O . ASN A 1 99 ? 37.152 10.064 -12.606 1.00 50.19 99 ASN A O 1
ATOM 836 N N . LEU A 1 100 ? 39.086 10.057 -13.773 1.00 52.00 100 LEU A N 1
ATOM 837 C CA . LEU A 1 100 ? 39.796 11.090 -13.023 1.00 52.00 100 LEU A CA 1
ATOM 838 C C . LEU A 1 100 ? 39.010 12.417 -12.958 1.00 52.00 100 LEU A C 1
ATOM 840 O O . LEU A 1 100 ? 39.177 13.174 -12.000 1.00 52.00 100 LEU A O 1
ATOM 844 N N . SER A 1 101 ? 38.129 12.698 -13.929 1.00 52.97 101 SER A N 1
ATOM 845 C CA . SER A 1 101 ? 37.350 13.945 -13.964 1.00 52.97 101 SER A CA 1
ATOM 846 C C . SER A 1 101 ? 36.280 14.000 -12.867 1.00 52.97 101 SER A C 1
ATOM 848 O O . SER A 1 101 ? 36.232 14.980 -12.125 1.00 52.97 101 SER A O 1
ATOM 850 N N . LEU A 1 102 ? 35.518 12.917 -12.674 1.00 53.59 102 LEU A N 1
ATOM 851 C CA . LEU A 1 102 ? 34.489 12.809 -11.631 1.00 53.59 102 LEU A CA 1
ATOM 852 C C . LEU A 1 102 ? 35.104 12.841 -10.228 1.00 53.59 102 LEU A C 1
ATOM 854 O O . LEU A 1 102 ? 34.583 13.503 -9.331 1.00 53.59 102 LEU A O 1
ATOM 858 N N . GLN A 1 103 ? 36.256 12.187 -10.040 1.00 55.38 103 GLN A N 1
ATOM 859 C CA . GLN A 1 103 ? 36.979 12.242 -8.765 1.00 55.38 103 GLN A CA 1
ATOM 860 C C . GLN A 1 103 ? 37.451 13.667 -8.450 1.00 55.38 103 GLN A C 1
ATOM 862 O O . GLN A 1 103 ? 37.354 14.111 -7.308 1.00 55.38 103 GLN A O 1
ATOM 867 N N . THR A 1 104 ? 37.905 14.417 -9.459 1.00 56.09 104 THR A N 1
ATOM 868 C CA . THR A 1 104 ? 38.365 15.802 -9.282 1.00 56.09 104 THR A CA 1
ATOM 869 C C . THR A 1 104 ? 37.212 16.747 -8.937 1.00 56.09 104 THR A C 1
ATOM 871 O O . THR A 1 104 ? 37.379 17.637 -8.102 1.00 56.09 104 THR A O 1
ATOM 874 N N . GLU A 1 105 ? 36.034 16.550 -9.526 1.00 60.25 105 GLU A N 1
ATOM 875 C CA . GLU A 1 105 ? 34.836 17.344 -9.233 1.00 60.25 105 GLU A CA 1
ATOM 876 C C . GLU A 1 105 ? 34.288 17.081 -7.827 1.00 60.25 105 GLU A C 1
ATOM 878 O O . GLU A 1 105 ? 34.026 18.023 -7.075 1.00 60.25 105 GLU A O 1
ATOM 883 N N . VAL A 1 106 ? 34.206 15.807 -7.428 1.00 60.50 106 VAL A N 1
ATOM 884 C CA . VAL A 1 106 ? 33.807 15.411 -6.070 1.00 60.50 106 VAL A CA 1
ATOM 885 C C . VAL A 1 106 ? 34.801 15.954 -5.039 1.00 60.50 106 VAL A C 1
ATOM 887 O O . VAL A 1 106 ? 34.389 16.564 -4.052 1.00 60.50 106 VAL A O 1
ATOM 890 N N . LEU A 1 107 ? 36.111 15.837 -5.288 1.00 58.44 107 LEU A N 1
ATOM 891 C CA . LEU A 1 107 ? 37.147 16.376 -4.399 1.00 58.44 107 LEU A CA 1
ATOM 892 C C . LEU A 1 107 ? 37.117 17.909 -4.309 1.00 58.44 107 LEU A C 1
ATOM 894 O O . LEU A 1 107 ? 37.312 18.452 -3.220 1.00 58.44 107 LEU A O 1
ATOM 898 N N . LYS A 1 108 ? 36.842 18.625 -5.409 1.00 59.81 108 LYS A N 1
ATOM 899 C CA . LYS A 1 108 ? 36.645 20.087 -5.387 1.00 59.81 108 LYS A CA 1
ATOM 900 C C . LYS A 1 108 ? 35.434 20.476 -4.540 1.00 59.81 108 LYS A C 1
ATOM 902 O O . LYS A 1 108 ? 35.522 21.405 -3.739 1.00 59.81 108 LYS A O 1
ATOM 907 N N . LYS A 1 109 ? 34.325 19.744 -4.668 1.00 62.31 109 LYS A N 1
ATOM 908 C CA . LYS A 1 109 ? 33.092 20.008 -3.913 1.00 62.31 109 LYS A CA 1
ATOM 909 C C . LYS A 1 109 ? 33.273 19.762 -2.411 1.00 62.31 109 LYS A C 1
ATOM 911 O O . LYS A 1 109 ? 32.808 20.563 -1.601 1.00 62.31 109 LYS A O 1
ATOM 916 N N . ILE A 1 110 ? 34.017 18.717 -2.041 1.00 62.38 110 ILE A N 1
ATOM 917 C CA . ILE A 1 110 ? 34.357 18.414 -0.643 1.00 62.38 110 ILE A CA 1
ATOM 918 C C . ILE A 1 110 ? 35.243 19.519 -0.052 1.00 62.38 110 ILE A C 1
ATOM 920 O O . ILE A 1 110 ? 34.891 20.079 0.982 1.00 62.38 110 ILE A O 1
ATOM 924 N N . LYS A 1 111 ? 36.331 19.910 -0.734 1.00 60.72 111 LYS A N 1
ATOM 925 C CA . LYS A 1 111 ? 37.255 20.952 -0.243 1.00 60.72 111 LYS A CA 1
ATOM 926 C C . LYS A 1 111 ? 36.582 22.314 -0.052 1.00 60.72 111 LYS A C 1
ATOM 928 O O . LYS A 1 111 ? 36.838 22.979 0.949 1.00 60.72 111 LYS A O 1
ATOM 933 N N . ASN A 1 112 ? 35.693 22.706 -0.966 1.00 56.12 112 ASN A N 1
ATOM 934 C CA . ASN A 1 112 ? 34.951 23.964 -0.845 1.00 56.12 112 ASN A CA 1
ATOM 935 C C . ASN A 1 112 ? 33.966 23.943 0.331 1.00 56.12 112 ASN A C 1
ATOM 937 O O . ASN A 1 112 ? 33.803 24.951 1.011 1.00 56.12 112 ASN A O 1
ATOM 941 N N . THR A 1 113 ? 33.359 22.788 0.612 1.00 50.66 113 THR A N 1
ATOM 942 C CA . THR A 1 113 ? 32.460 22.623 1.763 1.00 50.66 113 THR A CA 1
ATOM 943 C C . THR A 1 113 ? 33.237 22.719 3.078 1.00 50.66 113 THR A C 1
ATOM 945 O O . THR A 1 113 ? 32.800 23.399 3.997 1.00 50.66 113 THR A O 1
ATOM 948 N N . THR A 1 114 ? 34.436 22.131 3.153 1.00 54.78 114 THR A N 1
ATOM 949 C CA . THR A 1 114 ? 35.288 22.198 4.352 1.00 54.78 114 THR A CA 1
ATOM 950 C C . THR A 1 114 ? 35.807 23.613 4.629 1.00 54.78 114 THR A C 1
ATOM 952 O O . THR A 1 114 ? 35.883 24.019 5.784 1.00 54.78 114 THR A O 1
ATOM 955 N N . HIS A 1 115 ? 36.108 24.400 3.589 1.00 49.62 115 HIS A N 1
ATOM 956 C CA . HIS A 1 115 ? 36.537 25.794 3.756 1.00 49.62 115 HIS A CA 1
ATOM 957 C C . HIS A 1 115 ? 35.421 26.714 4.281 1.00 49.62 115 HIS A C 1
ATOM 959 O O . HIS A 1 115 ? 35.707 27.645 5.029 1.00 49.62 115 HIS A O 1
ATOM 965 N N . LEU A 1 116 ? 34.160 26.434 3.930 1.00 50.44 116 LEU A N 1
ATOM 966 C CA . LEU A 1 116 ? 32.988 27.172 4.418 1.00 50.44 116 LEU A CA 1
ATOM 967 C C . LEU A 1 116 ? 32.641 26.843 5.880 1.00 50.44 116 LEU A C 1
ATOM 969 O O . LEU A 1 116 ? 32.066 27.682 6.562 1.00 50.44 116 LEU A O 1
ATOM 973 N N . THR A 1 117 ? 33.014 25.660 6.378 1.00 48.75 117 THR A N 1
ATOM 974 C CA . THR A 1 117 ? 32.776 25.250 7.777 1.00 48.75 117 THR A CA 1
ATOM 975 C C . THR A 1 117 ? 33.863 25.736 8.745 1.00 48.75 117 THR A C 1
ATOM 977 O O . THR A 1 117 ? 33.614 25.803 9.939 1.00 48.75 117 THR A O 1
ATOM 980 N N . ILE A 1 118 ? 35.059 26.093 8.260 1.00 48.38 118 ILE A N 1
ATOM 981 C CA . ILE A 1 118 ? 36.179 26.565 9.105 1.00 48.38 118 ILE A CA 1
ATOM 982 C C . ILE A 1 118 ? 36.192 28.106 9.250 1.00 48.38 118 ILE A C 1
ATOM 984 O O . ILE A 1 118 ? 36.942 28.645 10.058 1.00 48.38 118 ILE A O 1
ATOM 988 N N . GLN A 1 119 ? 35.352 28.832 8.499 1.00 46.91 119 GLN A N 1
ATOM 989 C CA . GLN A 1 119 ? 35.206 30.296 8.592 1.00 46.91 119 GLN A CA 1
ATOM 990 C C . GLN A 1 119 ? 33.896 30.770 9.259 1.00 46.91 119 GLN A C 1
ATOM 992 O O . GLN A 1 119 ? 33.525 31.931 9.089 1.00 46.91 119 GLN A O 1
ATOM 997 N N . GLN A 1 120 ? 33.205 29.902 10.008 1.00 43.19 120 GLN A N 1
ATOM 998 C CA . GLN A 1 120 ? 32.059 30.264 10.859 1.00 43.19 120 GLN A CA 1
ATOM 999 C C . GLN A 1 120 ? 32.389 30.073 12.335 1.00 43.19 120 GLN A C 1
ATOM 1001 O O . GLN A 1 120 ? 33.073 29.074 12.651 1.00 43.19 120 GLN A O 1
#

Foldseek 3Di:
DVVVCCCVPPVVPDDDPDPVRVLVSVLVVLCCQQPPAFDVVVVGDHVLRVCCVVPVPDDSCVSNDRDDDVVVVVCVVVVHDDDDPPDDDDPDDPDPPPPVVVVVVVVVVVVVVVVVVVVD

Sequence (120 aa):
SFHSTVEAEFFDLESFDSRKEFFRKVQAYQYFYNFVRPNFSKAGKTPLQIILEDRPYTSPEVLNFPVYDLDALFRQKMELPAIKSGDQYVHKLPEKTNNLSLQTEVLKKIKNTTHLTIQQ

Radius of gyration: 22.44 Å; chains: 1; bounding box: 53×44×40 Å

pLDDT: mean 80.92, std 19.01, range [43.19, 97.62]

Secondary structure (DSSP, 8-state):
-HHHHHIIIIITT---S-HHHHHHHHHHHHHIIIII--BGGGTTB-HHHHHHHH-TTS-GGGG-PPP--HHHHHHHHTTPPPPPTT-------------HHHHHHHHHHHHHHHHHHS--